Protein AF-U6CZT8-F1 (afdb_monomer_lite)

Sequence (80 aa):
LLKGIDRYNPENLATLERYVETQAKENAYDLEANLAVLKLYQFNPAFFQTTVTAQILLKALTNLPHTDFTLCKCMIDQAH

Structure (mmCIF, N/CA/C/O backbone):
data_AF-U6CZT8-F1
#
_entry.id   AF-U6CZT8-F1
#
loop_
_atom_site.group_PDB
_atom_site.id
_atom_site.type_symbol
_atom_site.label_atom_id
_atom_site.label_alt_id
_atom_site.label_comp_id
_atom_site.label_asym_id
_atom_site.label_entity_id
_atom_site.label_seq_id
_atom_site.pdbx_PDB_ins_code
_atom_site.Cartn_x
_atom_site.Cartn_y
_atom_site.Cartn_z
_atom_site.occupancy
_atom_site.B_iso_or_equiv
_atom_site.auth_seq_id
_atom_site.auth_comp_id
_atom_site.auth_asym_id
_atom_site.auth_atom_id
_atom_site.pdbx_PDB_model_num
ATOM 1 N N . LEU A 1 1 ? 16.210 3.287 14.662 1.00 45.59 1 LEU A N 1
ATOM 2 C CA . LEU A 1 1 ? 17.376 3.464 13.761 1.00 45.59 1 LEU A CA 1
ATOM 3 C C . LEU A 1 1 ? 17.489 2.270 12.804 1.00 45.59 1 LEU A C 1
ATOM 5 O O . LEU A 1 1 ? 18.464 1.535 12.849 1.00 45.59 1 LEU A O 1
ATOM 9 N N . LEU A 1 2 ? 16.502 2.068 11.926 1.00 48.12 2 LEU A N 1
ATOM 10 C CA . LEU A 1 2 ? 16.684 1.246 10.725 1.00 48.12 2 LEU A CA 1
ATOM 11 C C . LEU A 1 2 ? 17.073 2.227 9.622 1.00 48.12 2 LEU A C 1
ATOM 13 O O . LEU A 1 2 ? 16.238 2.975 9.116 1.00 48.12 2 LEU A O 1
ATOM 17 N N . LYS A 1 3 ? 18.387 2.328 9.390 1.00 45.66 3 LYS A N 1
ATOM 18 C CA . LYS A 1 3 ? 18.996 3.170 8.356 1.00 45.66 3 LYS A CA 1
ATOM 19 C C . LYS A 1 3 ? 18.294 2.873 7.029 1.00 45.66 3 LYS A C 1
ATOM 21 O O . LYS A 1 3 ? 18.160 1.712 6.663 1.00 45.66 3 LYS A O 1
ATOM 26 N N . GLY A 1 4 ? 17.855 3.914 6.322 1.00 51.03 4 GLY A N 1
ATOM 27 C CA . GLY A 1 4 ? 16.976 3.841 5.145 1.00 51.03 4 GLY A CA 1
ATOM 28 C C . GLY A 1 4 ? 17.477 3.052 3.924 1.00 51.03 4 GLY A C 1
ATOM 29 O O . GLY A 1 4 ? 16.833 3.128 2.886 1.00 51.03 4 GLY A O 1
ATOM 30 N N . ILE A 1 5 ? 18.579 2.305 4.038 1.00 52.09 5 ILE A N 1
ATOM 31 C CA . ILE A 1 5 ? 19.110 1.401 3.011 1.00 52.09 5 ILE A CA 1
ATOM 32 C C . ILE A 1 5 ? 18.348 0.062 3.025 1.00 52.09 5 ILE A C 1
ATOM 34 O O . ILE A 1 5 ? 18.018 -0.450 1.964 1.00 52.09 5 ILE A O 1
ATOM 38 N N . AS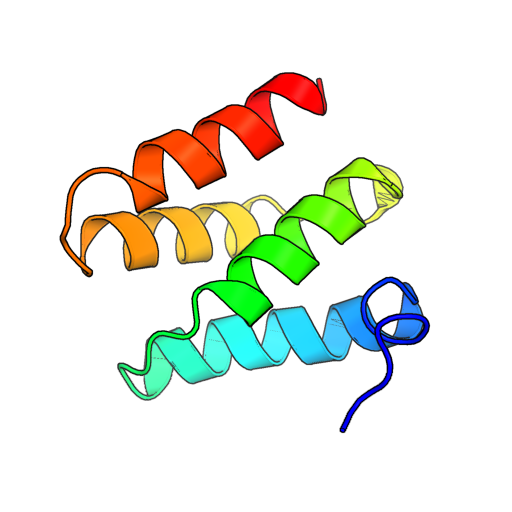P A 1 6 ? 17.951 -0.450 4.197 1.00 56.16 6 ASP A N 1
ATOM 39 C CA . ASP A 1 6 ? 17.191 -1.711 4.294 1.00 56.16 6 ASP A CA 1
ATOM 40 C C . ASP A 1 6 ? 15.688 -1.554 4.023 1.00 56.16 6 ASP A C 1
ATOM 42 O O . ASP A 1 6 ? 14.998 -2.526 3.726 1.00 56.16 6 ASP A O 1
ATOM 46 N N . ARG A 1 7 ? 15.147 -0.331 4.087 1.00 57.59 7 ARG A N 1
ATOM 47 C CA . ARG A 1 7 ? 13.710 -0.080 3.858 1.00 57.59 7 ARG A CA 1
ATOM 48 C C . ARG A 1 7 ? 13.264 -0.339 2.414 1.00 57.59 7 ARG A C 1
ATOM 50 O O . ARG A 1 7 ? 12.073 -0.503 2.191 1.00 57.59 7 ARG A O 1
ATOM 57 N N . TYR A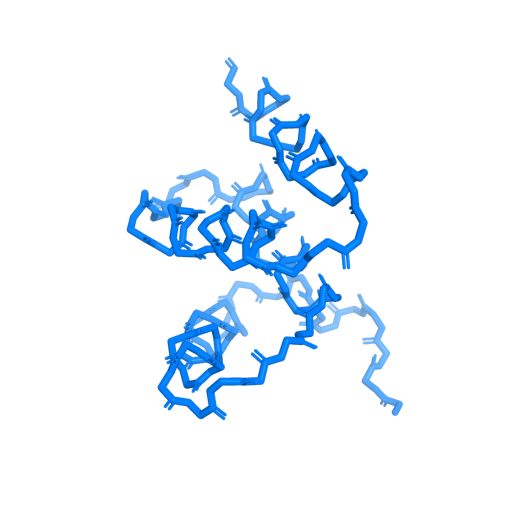 1 8 ? 14.199 -0.376 1.463 1.00 62.47 8 TYR A N 1
ATOM 58 C CA . TYR A 1 8 ? 13.927 -0.643 0.046 1.00 62.47 8 TYR A CA 1
ATOM 59 C C . TYR A 1 8 ? 14.496 -1.983 -0.429 1.00 62.47 8 TYR A C 1
ATOM 61 O O . TYR A 1 8 ? 14.604 -2.220 -1.630 1.00 62.47 8 TYR A O 1
ATOM 69 N N . ASN A 1 9 ? 14.854 -2.864 0.504 1.00 71.50 9 ASN A N 1
ATOM 70 C CA . ASN A 1 9 ? 15.311 -4.199 0.165 1.00 71.50 9 ASN A CA 1
ATOM 71 C C . ASN A 1 9 ? 14.080 -5.077 -0.149 1.00 71.50 9 ASN A C 1
ATOM 73 O O . ASN A 1 9 ? 13.190 -5.161 0.703 1.00 71.50 9 ASN A O 1
ATOM 77 N N . PRO A 1 10 ? 13.975 -5.721 -1.329 1.00 70.75 10 PRO A N 1
ATOM 78 C CA . PRO A 1 10 ? 12.824 -6.562 -1.669 1.00 70.75 10 PRO A CA 1
ATOM 79 C C . PRO A 1 10 ? 12.629 -7.729 -0.689 1.00 70.75 10 PRO A C 1
ATOM 81 O O . PRO A 1 10 ? 11.504 -8.170 -0.488 1.00 70.75 10 PRO A O 1
ATOM 84 N N . GLU A 1 11 ? 13.681 -8.171 0.005 1.00 78.56 11 GLU A N 1
ATOM 85 C CA . GLU A 1 11 ? 13.567 -9.157 1.092 1.00 78.56 11 GLU A CA 1
ATOM 86 C C . GLU A 1 11 ? 12.711 -8.655 2.270 1.00 78.56 11 GLU A C 1
ATOM 88 O O . GLU A 1 11 ? 12.006 -9.430 2.915 1.00 78.56 11 GLU A O 1
ATOM 93 N N . ASN A 1 12 ? 12.703 -7.342 2.522 1.00 80.50 12 ASN A N 1
ATOM 94 C CA . ASN A 1 12 ? 11.869 -6.730 3.555 1.00 80.50 12 ASN A CA 1
ATOM 95 C C . ASN A 1 12 ? 10.436 -6.466 3.086 1.00 80.50 12 ASN A C 1
ATOM 97 O O . ASN A 1 12 ? 9.577 -6.204 3.929 1.00 80.50 12 ASN A O 1
ATOM 101 N N . LEU A 1 13 ? 10.151 -6.570 1.783 1.00 84.12 13 LEU A N 1
ATOM 102 C CA . LEU A 1 13 ? 8.817 -6.336 1.235 1.00 84.12 13 LEU A CA 1
ATOM 103 C C . LEU A 1 13 ? 7.791 -7.279 1.865 1.00 84.12 13 LEU A C 1
ATOM 105 O O . LEU A 1 13 ? 6.805 -6.802 2.410 1.00 84.12 13 LEU A O 1
ATOM 109 N N . ALA A 1 14 ? 8.078 -8.582 1.920 1.00 85.19 14 ALA A N 1
ATOM 110 C CA . ALA A 1 14 ? 7.181 -9.565 2.533 1.00 85.19 14 ALA A CA 1
ATOM 111 C C . ALA A 1 14 ? 6.904 -9.271 4.022 1.00 85.19 14 ALA A C 1
ATOM 113 O O . ALA A 1 14 ? 5.794 -9.464 4.523 1.00 85.19 14 ALA A O 1
ATOM 114 N N . THR A 1 15 ? 7.909 -8.764 4.743 1.00 88.19 15 THR A N 1
ATOM 115 C CA . THR A 1 15 ? 7.759 -8.349 6.146 1.00 88.19 15 THR A CA 1
ATOM 116 C C . THR A 1 15 ? 6.871 -7.111 6.261 1.00 88.19 15 THR A C 1
ATOM 118 O O . THR A 1 15 ? 5.997 -7.065 7.125 1.00 88.19 15 THR A O 1
ATOM 121 N N . LEU A 1 16 ? 7.062 -6.125 5.381 1.00 86.81 16 LEU A N 1
ATOM 122 C CA . LEU A 1 16 ? 6.259 -4.905 5.339 1.00 86.81 16 LEU A CA 1
ATOM 123 C C . LEU A 1 16 ? 4.810 -5.184 4.913 1.00 86.81 16 LEU A C 1
ATOM 125 O O . LEU A 1 16 ? 3.892 -4.643 5.518 1.00 86.81 16 LEU A O 1
ATOM 129 N N . GLU A 1 17 ? 4.576 -6.070 3.946 1.00 87.69 17 GLU A N 1
ATOM 130 C CA . GLU A 1 17 ? 3.231 -6.509 3.546 1.00 87.69 17 GLU A CA 1
ATOM 131 C C . GLU A 1 17 ? 2.491 -7.159 4.719 1.00 87.69 17 GLU A C 1
ATOM 133 O O . GLU A 1 17 ? 1.347 -6.817 5.025 1.00 87.69 17 GLU A O 1
ATOM 138 N N . ARG A 1 18 ? 3.171 -8.053 5.446 1.00 88.62 18 ARG A N 1
ATOM 139 C CA . ARG A 1 18 ? 2.617 -8.674 6.653 1.00 88.62 18 ARG A CA 1
ATOM 140 C C . ARG A 1 18 ? 2.381 -7.653 7.768 1.00 88.62 18 ARG A C 1
ATOM 142 O O . ARG A 1 18 ? 1.429 -7.793 8.541 1.00 88.62 18 ARG A O 1
ATOM 149 N N . TYR A 1 19 ? 3.223 -6.625 7.852 1.00 88.00 19 TYR A N 1
ATOM 150 C CA . TYR A 1 19 ? 3.036 -5.516 8.781 1.00 88.00 19 TYR A CA 1
ATOM 151 C C . TYR A 1 19 ? 1.774 -4.715 8.440 1.00 88.00 19 TYR A C 1
ATOM 153 O O . TYR A 1 19 ? 0.948 -4.530 9.327 1.00 88.00 19 TYR A O 1
ATOM 161 N N . VAL A 1 20 ? 1.543 -4.367 7.168 1.00 86.88 20 VAL A N 1
ATOM 162 C CA . VAL A 1 20 ? 0.303 -3.711 6.699 1.00 86.88 20 VAL A CA 1
ATOM 163 C C . VAL A 1 20 ? -0.939 -4.528 7.059 1.00 86.88 20 VAL A C 1
ATOM 165 O O . VAL A 1 20 ? -1.933 -3.981 7.545 1.00 86.88 20 VAL A O 1
ATOM 168 N N . GLU A 1 21 ? -0.881 -5.848 6.890 1.00 87.50 21 GLU A N 1
ATOM 169 C CA . GLU A 1 21 ? -1.997 -6.725 7.245 1.00 87.50 21 GLU A CA 1
ATOM 170 C C . GLU A 1 21 ? -2.243 -6.765 8.766 1.00 87.50 21 GLU A C 1
ATOM 172 O O . GLU A 1 21 ? -3.384 -6.753 9.233 1.00 87.50 21 GLU A O 1
ATOM 177 N N . THR A 1 22 ? -1.169 -6.761 9.559 1.00 87.75 22 THR A N 1
ATOM 178 C CA . THR A 1 22 ? -1.243 -6.700 11.028 1.00 87.75 22 THR A CA 1
ATOM 179 C C . THR A 1 22 ? -1.805 -5.359 11.487 1.00 87.75 22 THR A C 1
ATOM 181 O O . THR A 1 22 ? -2.702 -5.324 12.320 1.00 87.75 22 THR A O 1
ATOM 184 N N . GLN A 1 23 ? -1.375 -4.259 10.871 1.00 84.38 23 GLN A N 1
ATOM 185 C CA . GLN A 1 23 ? -1.914 -2.925 11.112 1.00 84.38 23 GLN A CA 1
ATOM 186 C C . GLN A 1 23 ? -3.424 -2.857 10.846 1.00 84.38 23 GLN A C 1
ATOM 188 O O . GLN A 1 23 ? -4.142 -2.168 11.567 1.00 84.38 23 GLN A O 1
ATOM 193 N N . ALA A 1 24 ? -3.921 -3.559 9.821 1.00 81.44 24 ALA A N 1
ATOM 194 C CA . ALA A 1 24 ? -5.354 -3.645 9.544 1.00 81.44 24 ALA A CA 1
ATOM 195 C C . ALA A 1 24 ? -6.113 -4.410 10.643 1.00 81.44 24 ALA A C 1
ATOM 197 O O . ALA A 1 24 ? -7.210 -4.007 11.021 1.00 81.44 24 ALA A O 1
ATOM 198 N N . LYS A 1 25 ? -5.521 -5.486 11.179 1.00 85.88 25 LYS A N 1
ATOM 199 C CA . LYS A 1 25 ? -6.104 -6.306 12.256 1.00 85.88 25 LYS A CA 1
ATOM 200 C C . LYS A 1 25 ? -6.072 -5.608 13.617 1.00 85.88 25 LYS A C 1
ATOM 202 O O . LYS A 1 25 ? -7.038 -5.694 14.365 1.00 85.88 25 LYS A O 1
ATOM 207 N N . GLU A 1 26 ? -4.982 -4.914 13.927 1.00 86.75 26 GLU A N 1
ATOM 208 C CA . GLU A 1 26 ? -4.769 -4.240 15.215 1.00 86.75 26 GLU A CA 1
ATOM 209 C C . GLU A 1 26 ? -5.276 -2.792 15.240 1.00 86.75 26 GLU A C 1
ATOM 211 O O . GLU A 1 26 ? -5.123 -2.099 16.242 1.00 86.75 26 GLU A O 1
ATOM 216 N N . ASN A 1 27 ? -5.892 -2.325 14.149 1.00 79.38 27 ASN A N 1
ATOM 217 C CA . ASN A 1 27 ? -6.362 -0.946 13.999 1.00 79.38 27 ASN A CA 1
ATOM 218 C C . ASN A 1 27 ? -5.243 0.097 14.223 1.00 79.38 27 ASN A C 1
ATOM 220 O O . ASN A 1 27 ? -5.472 1.201 14.715 1.00 79.38 27 ASN A O 1
ATOM 224 N N . ALA A 1 28 ? -4.009 -0.271 13.866 1.00 80.94 28 ALA A N 1
ATOM 225 C CA . ALA A 1 28 ? -2.833 0.585 13.941 1.00 80.94 28 ALA A CA 1
ATOM 226 C C . ALA A 1 28 ? -2.594 1.269 12.589 1.00 80.94 28 ALA A C 1
ATOM 228 O O . ALA A 1 28 ? -2.835 0.687 11.530 1.00 80.94 28 ALA A O 1
ATOM 229 N N . TYR A 1 29 ? -2.081 2.498 12.583 1.00 81.94 29 TYR A N 1
ATOM 230 C CA . TYR A 1 29 ? -1.772 3.228 11.352 1.00 81.94 29 TYR A CA 1
ATOM 231 C C . TYR A 1 29 ? -0.355 3.790 11.386 1.00 81.94 29 TYR A C 1
ATOM 233 O O . TYR A 1 29 ? -0.025 4.627 12.216 1.00 81.94 29 TYR A O 1
ATOM 241 N N . ASP A 1 30 ? 0.461 3.320 10.448 1.00 85.31 30 ASP A N 1
ATOM 242 C CA . ASP A 1 30 ? 1.830 3.763 10.204 1.00 85.31 30 ASP A CA 1
ATOM 243 C C . ASP A 1 30 ? 1.936 4.093 8.715 1.00 85.31 30 ASP A C 1
ATOM 245 O O . ASP A 1 30 ? 1.928 3.205 7.856 1.00 85.31 30 ASP A O 1
ATOM 249 N N . LEU A 1 31 ? 1.960 5.391 8.423 1.00 82.25 31 LEU A N 1
ATOM 250 C CA . LEU A 1 31 ? 2.068 5.912 7.068 1.00 82.25 31 LEU A CA 1
ATOM 251 C C . LEU A 1 31 ? 3.452 5.638 6.465 1.00 82.25 31 LEU A C 1
ATOM 253 O O . LEU A 1 31 ? 3.544 5.389 5.266 1.00 82.25 31 LEU A O 1
ATOM 257 N N . GLU A 1 32 ? 4.527 5.648 7.257 1.00 83.06 32 GLU A N 1
ATOM 258 C CA . GLU A 1 32 ? 5.875 5.400 6.734 1.00 83.06 32 GLU A CA 1
ATOM 259 C C . GLU A 1 32 ? 6.002 3.976 6.188 1.00 83.06 32 GLU A C 1
ATOM 261 O O . GLU A 1 32 ? 6.576 3.786 5.114 1.00 83.06 32 GLU A O 1
ATOM 266 N N . ALA A 1 33 ? 5.442 2.987 6.892 1.00 85.50 33 ALA A N 1
ATOM 267 C CA . ALA A 1 33 ? 5.428 1.599 6.432 1.00 85.50 33 ALA A CA 1
ATOM 268 C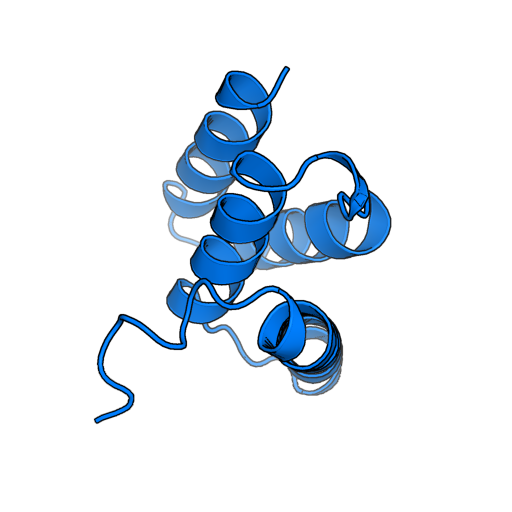 C . ALA A 1 33 ? 4.623 1.439 5.132 1.00 85.50 33 ALA A C 1
ATOM 270 O O . ALA A 1 33 ? 5.102 0.834 4.171 1.00 85.50 33 ALA A O 1
ATOM 271 N N . ASN A 1 34 ? 3.442 2.058 5.071 1.00 86.50 34 ASN A N 1
ATOM 272 C CA . ASN A 1 34 ? 2.591 2.078 3.882 1.00 86.50 34 ASN A CA 1
ATOM 273 C C . ASN A 1 34 ? 3.315 2.681 2.666 1.00 86.50 34 ASN A C 1
ATOM 275 O O . ASN A 1 34 ? 3.329 2.096 1.581 1.00 86.50 34 ASN A O 1
ATOM 279 N N . LEU A 1 35 ? 3.954 3.842 2.844 1.00 85.00 35 LEU A N 1
ATOM 280 C CA . LEU A 1 35 ? 4.708 4.506 1.782 1.00 85.00 35 LEU A CA 1
ATOM 281 C C . LEU A 1 35 ? 5.936 3.688 1.359 1.00 85.00 35 LEU A C 1
ATOM 283 O O . LEU A 1 35 ? 6.262 3.663 0.173 1.00 85.00 35 LEU A O 1
ATOM 287 N N . ALA A 1 36 ? 6.602 2.996 2.289 1.00 86.75 36 ALA A N 1
ATOM 288 C CA . ALA A 1 36 ? 7.729 2.122 1.970 1.00 86.75 36 ALA A CA 1
ATOM 289 C C . ALA A 1 36 ? 7.315 0.955 1.059 1.00 86.75 36 ALA A C 1
ATOM 291 O O . ALA A 1 36 ? 8.007 0.700 0.075 1.00 86.75 36 ALA A O 1
ATOM 292 N N . VAL A 1 37 ? 6.171 0.307 1.326 1.00 87.50 37 VAL A N 1
ATOM 293 C CA . VAL A 1 37 ? 5.621 -0.763 0.468 1.00 87.50 37 VAL A CA 1
ATOM 294 C C . VAL A 1 37 ? 5.316 -0.242 -0.934 1.00 87.50 37 VAL A C 1
ATOM 296 O O . VAL A 1 37 ? 5.799 -0.796 -1.918 1.00 87.50 37 VAL A O 1
ATOM 299 N N . LEU A 1 38 ? 4.573 0.863 -1.035 1.00 86.12 38 LEU A N 1
ATOM 300 C CA . LEU A 1 38 ? 4.223 1.456 -2.330 1.00 86.12 38 LEU A CA 1
ATOM 301 C C . LEU A 1 38 ? 5.471 1.850 -3.133 1.00 86.12 38 LEU A C 1
ATOM 303 O O . LEU A 1 38 ? 5.540 1.631 -4.340 1.00 86.12 38 LEU A O 1
ATOM 307 N N . LYS A 1 39 ? 6.490 2.388 -2.461 1.00 85.00 39 LYS A N 1
ATOM 308 C CA . LYS A 1 39 ? 7.752 2.774 -3.094 1.00 85.00 39 LYS A CA 1
ATOM 309 C C . LYS A 1 39 ? 8.595 1.564 -3.508 1.00 85.00 39 LYS A C 1
ATOM 311 O O . LYS A 1 39 ? 9.222 1.592 -4.561 1.00 85.00 39 LYS A O 1
ATOM 316 N N . LEU A 1 40 ? 8.580 0.481 -2.735 1.00 84.25 40 LEU A N 1
ATOM 317 C CA . LEU A 1 40 ? 9.180 -0.798 -3.122 1.00 84.25 40 LEU A CA 1
ATOM 318 C C . LEU A 1 40 ? 8.519 -1.392 -4.367 1.00 84.25 40 LEU A C 1
ATOM 320 O O . LEU A 1 40 ? 9.231 -1.875 -5.250 1.00 84.25 40 LEU A O 1
ATOM 324 N N . TYR A 1 41 ? 7.189 -1.315 -4.458 1.00 86.50 41 TYR A N 1
ATOM 325 C CA . TYR A 1 41 ? 6.457 -1.737 -5.648 1.00 86.50 41 TYR A CA 1
ATOM 326 C C . TYR A 1 41 ? 6.776 -0.875 -6.875 1.00 86.50 41 TYR A C 1
ATOM 328 O O . TYR A 1 41 ? 6.893 -1.426 -7.965 1.00 86.50 41 TYR A O 1
ATOM 336 N N . GLN A 1 42 ? 6.982 0.441 -6.717 1.00 82.69 42 GLN A N 1
ATOM 337 C CA . GLN A 1 42 ? 7.465 1.295 -7.816 1.00 82.69 42 GLN A CA 1
ATOM 338 C C . GLN A 1 42 ? 8.823 0.826 -8.349 1.00 82.69 42 GLN A C 1
ATOM 340 O O . GLN A 1 42 ? 9.021 0.753 -9.558 1.00 82.69 42 GLN A O 1
ATOM 345 N N . PHE A 1 43 ? 9.767 0.509 -7.456 1.00 81.00 43 PHE A N 1
ATOM 346 C CA . PHE A 1 43 ? 11.087 0.022 -7.865 1.00 81.00 43 PHE A CA 1
ATOM 347 C C . PHE A 1 43 ? 11.041 -1.390 -8.455 1.00 81.00 43 PHE A C 1
ATOM 349 O O . PHE A 1 43 ? 11.868 -1.723 -9.301 1.00 81.00 43 PHE A O 1
ATOM 356 N N . ASN A 1 44 ? 10.098 -2.223 -8.008 1.00 81.12 44 ASN A N 1
ATOM 357 C CA . ASN A 1 44 ? 9.997 -3.621 -8.406 1.00 81.12 44 ASN A CA 1
ATOM 358 C C . ASN A 1 44 ? 8.546 -3.984 -8.775 1.00 81.12 44 ASN A C 1
ATOM 360 O O . ASN A 1 44 ? 7.854 -4.642 -7.990 1.00 81.12 44 ASN A O 1
ATOM 364 N N . PRO A 1 45 ? 8.083 -3.624 -9.986 1.00 80.75 45 PRO A N 1
ATOM 365 C CA . PRO A 1 45 ? 6.701 -3.864 -10.409 1.00 80.75 45 PRO A CA 1
ATOM 366 C C . PRO A 1 45 ? 6.329 -5.354 -10.453 1.00 80.75 45 PRO A C 1
ATOM 368 O O . PRO A 1 45 ? 5.160 -5.699 -10.320 1.00 80.75 45 PRO A O 1
ATOM 371 N N . ALA A 1 46 ? 7.315 -6.253 -10.563 1.00 83.81 46 ALA A N 1
ATOM 372 C CA . ALA A 1 46 ? 7.107 -7.702 -10.506 1.00 83.81 46 ALA A CA 1
ATOM 373 C C . ALA A 1 46 ? 6.529 -8.199 -9.166 1.00 83.81 46 ALA A C 1
ATOM 375 O O . ALA A 1 46 ? 5.921 -9.264 -9.130 1.00 83.81 46 ALA A O 1
ATOM 376 N N . PHE A 1 47 ? 6.713 -7.441 -8.081 1.00 82.81 47 PHE A N 1
ATOM 377 C CA . PHE A 1 47 ? 6.175 -7.771 -6.759 1.00 82.81 47 PHE A CA 1
ATOM 378 C C . PHE A 1 47 ? 4.926 -6.955 -6.409 1.00 82.81 47 PHE A C 1
ATOM 380 O O . PHE A 1 47 ? 4.464 -7.024 -5.275 1.00 82.81 47 PHE A O 1
ATOM 387 N N . PHE A 1 48 ? 4.383 -6.164 -7.342 1.00 84.25 48 PHE A N 1
ATOM 388 C CA . PHE A 1 48 ? 3.209 -5.336 -7.080 1.00 84.25 48 PHE A CA 1
ATOM 389 C C . PHE A 1 48 ? 2.000 -6.199 -6.702 1.00 84.25 48 PHE A C 1
ATOM 391 O O . PHE A 1 48 ? 1.511 -6.990 -7.508 1.00 84.25 48 PHE A O 1
ATOM 398 N N . GLN A 1 49 ? 1.467 -5.987 -5.496 1.00 84.31 49 GLN A N 1
ATOM 399 C CA . GLN A 1 49 ? 0.248 -6.644 -5.034 1.00 84.31 49 GLN A CA 1
ATOM 400 C C . GLN A 1 49 ? -0.898 -5.644 -4.903 1.00 84.31 49 GLN A C 1
ATOM 402 O O . GLN A 1 49 ? -0.894 -4.731 -4.067 1.00 84.31 49 GLN A O 1
ATOM 407 N N . THR A 1 50 ? -1.951 -5.870 -5.689 1.00 85.19 50 THR A N 1
ATOM 408 C CA . THR A 1 50 ? -3.158 -5.035 -5.674 1.00 85.19 50 THR A CA 1
ATOM 409 C C . THR A 1 50 ? -3.873 -5.089 -4.324 1.00 85.19 50 THR A C 1
ATOM 411 O O . THR A 1 50 ? -4.344 -4.061 -3.847 1.00 85.19 50 THR A O 1
ATOM 414 N N . THR A 1 51 ? -3.924 -6.255 -3.671 1.00 87.25 51 THR A N 1
ATOM 415 C CA . THR A 1 51 ? -4.615 -6.426 -2.380 1.00 87.25 51 THR A CA 1
ATOM 416 C C . THR A 1 51 ? -3.983 -5.589 -1.271 1.00 87.25 51 THR A C 1
ATOM 418 O O . THR A 1 51 ? -4.696 -4.902 -0.540 1.00 87.25 51 THR A O 1
ATOM 421 N N . VAL A 1 52 ? -2.651 -5.601 -1.168 1.00 86.94 52 VAL A N 1
ATOM 422 C CA . VAL A 1 52 ? -1.915 -4.823 -0.158 1.00 86.94 52 VAL A CA 1
ATOM 423 C C . VAL A 1 52 ? -2.069 -3.330 -0.439 1.00 86.94 52 VAL A C 1
ATOM 425 O O . VAL A 1 52 ? -2.408 -2.556 0.453 1.00 86.94 52 VAL A O 1
ATOM 428 N N . THR A 1 53 ? -1.924 -2.930 -1.703 1.00 87.25 53 THR A N 1
ATOM 429 C CA . THR A 1 53 ? -2.144 -1.550 -2.153 1.00 87.25 53 THR A CA 1
ATOM 430 C C . THR A 1 53 ? -3.551 -1.049 -1.804 1.00 87.25 53 THR A C 1
ATOM 432 O O . THR A 1 53 ? -3.709 0.044 -1.261 1.00 87.25 53 THR A O 1
ATOM 435 N N . ALA A 1 54 ? -4.582 -1.860 -2.051 1.00 86.56 54 ALA A N 1
ATOM 436 C CA . ALA A 1 54 ? -5.959 -1.526 -1.709 1.00 86.56 54 ALA A CA 1
ATOM 437 C C . ALA A 1 54 ? -6.158 -1.382 -0.192 1.00 86.56 54 ALA A C 1
ATOM 439 O O . ALA A 1 54 ? -6.820 -0.439 0.237 1.00 86.56 54 ALA A O 1
ATOM 440 N N . GLN A 1 55 ? -5.555 -2.255 0.625 1.00 86.50 55 GLN A N 1
ATOM 441 C CA . GLN A 1 55 ? -5.591 -2.139 2.089 1.00 86.50 55 GLN A CA 1
ATOM 442 C C . GLN A 1 55 ? -4.929 -0.850 2.581 1.00 86.50 55 GLN A C 1
ATOM 444 O O . GLN A 1 55 ? -5.494 -0.166 3.432 1.00 86.50 55 GLN A O 1
ATOM 449 N N . ILE A 1 56 ? -3.770 -0.485 2.026 1.00 86.81 56 ILE A N 1
ATOM 450 C CA . ILE A 1 56 ? -3.082 0.773 2.349 1.00 86.81 56 ILE A CA 1
ATOM 451 C C . ILE A 1 56 ? -3.990 1.970 2.050 1.00 86.81 56 ILE A C 1
ATOM 453 O O . ILE A 1 56 ? -4.172 2.834 2.907 1.00 86.81 56 ILE A O 1
ATOM 457 N N . LEU A 1 57 ? -4.605 1.997 0.863 1.00 82.81 57 LEU A N 1
ATOM 458 C CA . LEU A 1 57 ? -5.524 3.061 0.454 1.00 82.81 57 LEU A CA 1
ATOM 459 C C . LEU A 1 57 ? -6.768 3.132 1.344 1.00 82.81 57 LEU A C 1
ATOM 461 O O . LEU A 1 57 ? -7.156 4.220 1.760 1.00 82.81 57 LEU A O 1
ATOM 465 N N . LEU A 1 58 ? -7.371 1.986 1.671 1.00 83.38 58 LEU A N 1
ATOM 466 C CA . LEU A 1 58 ? -8.499 1.901 2.602 1.00 83.38 58 LEU A CA 1
ATOM 467 C C . LEU A 1 58 ? -8.121 2.455 3.974 1.00 83.38 58 LEU A C 1
ATOM 469 O O . LEU A 1 58 ? -8.860 3.260 4.530 1.00 83.38 58 LEU A O 1
ATOM 473 N N . LYS A 1 59 ? -6.946 2.090 4.491 1.00 80.62 59 LYS A N 1
ATOM 474 C CA . LYS A 1 59 ? -6.460 2.599 5.775 1.00 80.62 59 LYS A CA 1
ATOM 475 C C . LYS A 1 59 ? -6.194 4.101 5.732 1.00 80.62 59 LYS A C 1
ATOM 477 O O . LYS A 1 59 ? -6.528 4.788 6.690 1.00 80.62 59 LYS A O 1
ATOM 482 N N . ALA A 1 60 ? -5.640 4.617 4.637 1.00 79.12 60 ALA A N 1
ATOM 483 C CA . ALA A 1 60 ? -5.440 6.053 4.436 1.00 79.12 60 ALA A CA 1
ATOM 484 C C . ALA A 1 60 ? -6.769 6.820 4.287 1.00 79.12 60 ALA A C 1
ATOM 486 O O . ALA A 1 60 ? -6.847 7.987 4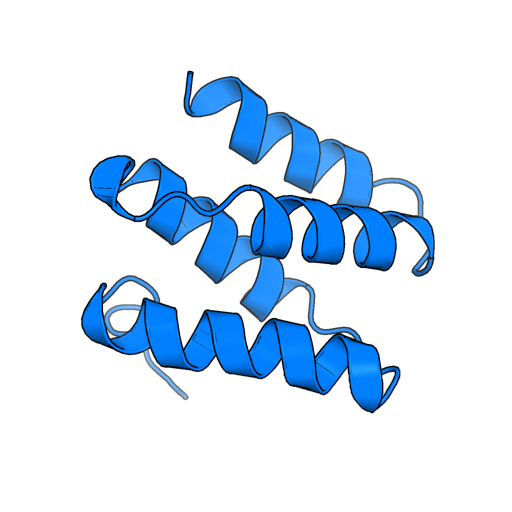.653 1.00 79.12 60 ALA A O 1
ATOM 487 N N . LEU A 1 61 ? -7.831 6.175 3.786 1.00 76.44 61 LEU A N 1
ATOM 488 C CA . LEU A 1 61 ? -9.186 6.743 3.773 1.00 76.44 61 LEU A CA 1
ATOM 489 C C . LEU A 1 61 ? -9.810 6.778 5.169 1.00 76.44 61 LEU A C 1
ATOM 491 O O . LEU A 1 61 ? -10.492 7.742 5.507 1.00 76.44 61 LEU A O 1
ATOM 495 N N . THR A 1 62 ? -9.598 5.734 5.976 1.00 76.81 62 THR A N 1
ATOM 496 C CA . THR A 1 62 ? -10.145 5.667 7.339 1.00 76.81 62 THR A CA 1
ATOM 497 C C . THR A 1 62 ? -9.385 6.556 8.324 1.00 76.81 62 THR A C 1
ATOM 499 O O . THR A 1 62 ? -9.976 7.019 9.295 1.00 76.81 62 THR A O 1
ATOM 502 N N . ASN A 1 63 ? -8.100 6.826 8.068 1.00 67.31 63 ASN A N 1
ATOM 503 C CA . ASN A 1 63 ? -7.258 7.710 8.872 1.00 67.31 63 ASN A CA 1
ATOM 504 C C . ASN A 1 63 ? -7.151 9.093 8.201 1.00 67.31 63 ASN A C 1
ATOM 506 O O . ASN A 1 63 ? -6.228 9.373 7.445 1.00 67.31 63 ASN A O 1
ATOM 510 N N . LEU A 1 64 ? -8.126 9.967 8.470 1.00 56.88 64 LEU A N 1
ATOM 511 C CA . LEU A 1 64 ? -8.043 11.401 8.148 1.00 56.88 64 LEU A CA 1
ATOM 512 C C . LEU A 1 64 ? -6.808 12.016 8.851 1.00 56.88 64 LEU A C 1
ATOM 514 O O . LEU A 1 64 ? -6.539 11.638 9.993 1.00 56.88 64 LEU A O 1
ATOM 518 N N . PRO A 1 65 ? -6.068 12.971 8.247 1.00 53.41 65 PRO A N 1
ATOM 519 C CA . PRO A 1 65 ? -6.537 13.994 7.308 1.00 53.41 65 PRO A CA 1
ATOM 520 C C . PRO A 1 65 ? -6.333 13.670 5.814 1.00 53.41 65 PRO A C 1
ATOM 522 O O . PRO A 1 65 ? -5.411 12.969 5.418 1.00 53.41 65 PRO A O 1
ATOM 525 N N . HIS A 1 66 ? -7.200 14.264 4.984 1.00 59.66 66 HIS A N 1
ATOM 526 C CA . HIS A 1 66 ? -7.412 14.100 3.530 1.00 59.66 66 HIS A CA 1
ATOM 527 C C . HIS A 1 66 ? -6.184 13.994 2.583 1.00 59.66 66 HIS A C 1
ATOM 529 O O . HIS A 1 66 ? -6.353 13.685 1.401 1.00 59.66 66 HIS A O 1
ATOM 535 N N . THR A 1 67 ? -4.962 14.256 3.040 1.00 63.22 67 THR A N 1
ATOM 536 C CA . THR A 1 67 ? -3.743 14.295 2.212 1.00 63.22 67 THR A CA 1
ATOM 537 C C . THR A 1 67 ? -3.116 12.925 1.943 1.00 63.22 67 THR A C 1
ATOM 539 O O . THR A 1 67 ? -2.537 12.735 0.872 1.00 63.22 67 THR A O 1
ATOM 542 N N . ASP A 1 68 ? -3.266 11.955 2.848 1.00 69.94 68 ASP A N 1
ATOM 543 C CA . ASP A 1 68 ? -2.567 10.661 2.752 1.00 69.94 68 ASP A CA 1
ATOM 544 C C . ASP A 1 68 ? -3.075 9.803 1.588 1.00 69.94 68 ASP A C 1
ATOM 546 O O . ASP A 1 68 ? -2.289 9.186 0.865 1.00 69.94 68 ASP A O 1
ATOM 550 N N . PHE A 1 69 ? -4.389 9.816 1.345 1.00 71.12 69 PHE A N 1
ATOM 551 C CA . PHE A 1 69 ? -4.988 9.115 0.209 1.00 71.12 69 PHE A CA 1
ATOM 552 C C . PHE A 1 69 ? -4.478 9.659 -1.132 1.00 71.12 69 PHE A C 1
ATOM 554 O O . PHE A 1 69 ? -4.138 8.891 -2.031 1.00 71.12 69 PHE A O 1
ATOM 561 N N . THR A 1 70 ? -4.377 10.986 -1.256 1.00 76.56 70 THR A N 1
ATOM 562 C CA . THR A 1 70 ? -3.875 11.638 -2.475 1.00 76.56 70 THR A CA 1
ATOM 563 C C . THR A 1 70 ? -2.401 11.303 -2.708 1.00 76.56 70 THR A C 1
ATOM 565 O O . THR A 1 70 ? -2.015 11.013 -3.840 1.00 76.56 70 THR A O 1
ATOM 568 N N . LEU A 1 71 ? -1.590 11.271 -1.644 1.00 75.75 71 LEU A N 1
ATOM 569 C CA . LEU A 1 71 ? -0.189 10.842 -1.695 1.00 75.75 71 LEU A CA 1
ATOM 570 C C . LEU A 1 71 ? -0.049 9.387 -2.154 1.00 75.75 71 LEU A C 1
ATOM 572 O O . LEU A 1 71 ? 0.704 9.113 -3.088 1.00 75.75 71 LEU A O 1
ATOM 576 N N . CYS A 1 72 ? -0.804 8.466 -1.550 1.00 72.19 72 CYS A N 1
ATOM 577 C CA . CYS A 1 72 ? -0.778 7.054 -1.932 1.00 72.19 72 CYS A CA 1
ATOM 578 C C . CYS A 1 72 ? -1.224 6.859 -3.388 1.00 72.19 72 CYS A C 1
ATOM 580 O O . CYS A 1 72 ? -0.563 6.143 -4.137 1.00 72.19 72 CYS A O 1
ATOM 582 N N . LYS A 1 73 ? -2.293 7.545 -3.819 1.00 72.25 73 LYS A N 1
ATOM 583 C CA . LYS A 1 73 ? -2.754 7.521 -5.214 1.00 72.25 73 LYS A CA 1
ATOM 584 C C . LYS A 1 73 ? -1.682 8.044 -6.173 1.00 72.25 73 LYS A C 1
ATOM 586 O O . LYS A 1 73 ? -1.434 7.399 -7.181 1.00 72.25 73 LYS A O 1
ATOM 591 N N . CYS A 1 74 ? -1.040 9.171 -5.860 1.00 76.06 74 CYS A N 1
ATOM 592 C CA . CYS A 1 74 ? 0.027 9.749 -6.685 1.00 76.06 74 CYS A CA 1
ATOM 593 C C . CYS A 1 74 ? 1.204 8.775 -6.853 1.00 76.06 74 CYS A C 1
ATOM 595 O O . CYS A 1 74 ? 1.715 8.599 -7.954 1.00 76.06 74 CYS A O 1
ATOM 597 N N . MET A 1 75 ? 1.585 8.074 -5.781 1.00 72.44 75 MET A N 1
ATOM 598 C CA . MET A 1 75 ? 2.651 7.074 -5.852 1.00 72.44 75 MET A CA 1
ATOM 599 C C . MET A 1 75 ? 2.278 5.849 -6.701 1.00 72.44 75 MET A C 1
ATOM 601 O O . MET A 1 75 ? 3.158 5.256 -7.314 1.00 72.44 75 MET A O 1
ATOM 605 N N . ILE A 1 76 ? 1.006 5.461 -6.770 1.00 71.06 76 ILE A N 1
ATOM 606 C CA . ILE A 1 76 ? 0.575 4.353 -7.639 1.00 71.06 76 ILE A CA 1
ATOM 607 C C . ILE A 1 76 ? 0.496 4.809 -9.104 1.00 71.06 76 ILE A C 1
ATOM 609 O O . ILE A 1 76 ? 0.926 4.080 -9.990 1.00 71.06 76 ILE A O 1
ATOM 613 N N . ASP A 1 77 ? -0.015 6.018 -9.352 1.00 66.88 77 ASP A N 1
ATOM 614 C CA . ASP A 1 77 ? -0.215 6.588 -10.696 1.00 66.88 77 ASP A CA 1
ATOM 615 C C . ASP A 1 77 ? 1.109 6.844 -11.435 1.00 66.88 77 ASP A C 1
ATOM 617 O O . ASP A 1 77 ? 1.165 6.745 -12.649 1.00 66.88 77 ASP A O 1
ATOM 621 N N . GLN A 1 78 ? 2.198 7.121 -10.709 1.00 56.84 78 GLN A N 1
ATOM 622 C CA . GLN A 1 78 ? 3.540 7.249 -11.296 1.00 56.84 78 GLN A CA 1
ATOM 623 C C . GLN A 1 78 ? 4.218 5.904 -11.619 1.00 56.84 78 GLN A C 1
ATOM 625 O O . GL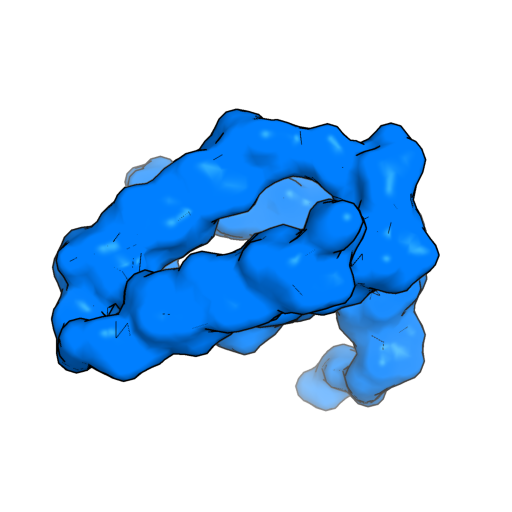N A 1 78 ? 5.296 5.901 -12.212 1.00 56.84 78 GLN A O 1
ATOM 630 N N . ALA A 1 79 ? 3.640 4.776 -11.197 1.00 50.81 79 ALA A N 1
ATOM 631 C CA . ALA A 1 79 ? 4.208 3.438 -11.381 1.00 50.81 79 ALA A CA 1
ATOM 632 C C . ALA A 1 79 ? 3.695 2.714 -12.645 1.00 50.81 79 ALA A C 1
ATOM 634 O O . ALA A 1 79 ? 4.118 1.585 -12.903 1.00 50.81 79 ALA A O 1
ATOM 635 N N . HIS A 1 80 ? 2.765 3.320 -13.389 1.00 45.03 80 HIS A N 1
ATOM 636 C CA . HIS A 1 80 ? 2.141 2.801 -14.612 1.00 45.03 80 HIS A CA 1
ATOM 637 C C . HIS A 1 80 ? 2.239 3.832 -15.738 1.00 45.03 80 HIS A C 1
ATOM 639 O O . HIS A 1 80 ? 2.310 3.397 -16.908 1.00 45.03 80 HIS A O 1
#

Radius of gyration: 11.88 Å; chains: 1; bounding box: 29×24×30 Å

InterPro domains:
  IPR009374 Eukaryotic translation initiation factor 3 subunit K [PTHR13022] (1-80)
  IPR016020 Translation initiation factor 3, subunit 12, N-terminal, eukaryotic [G3DSA:1.25.40.250] (1-80)
  IPR016024 Armadillo-type fold [SSF48371] (1-79)

Foldseek 3Di:
DPPCPCLLDVVCLVVLLVVLVVCLVVVHDDLVSLVSNLVSCLVPVVPDDPVSLVSSLVSDVVDDDPVSNVVSVVSNVVSD

Organism: Neovison vison (NCBI:txid452646)

Secondary structure (DSSP, 8-state):
---TTGGG-HHHHHHHHHHHHHHHHTT---HHHHHHHHHHHHH-GGG--HHHHHH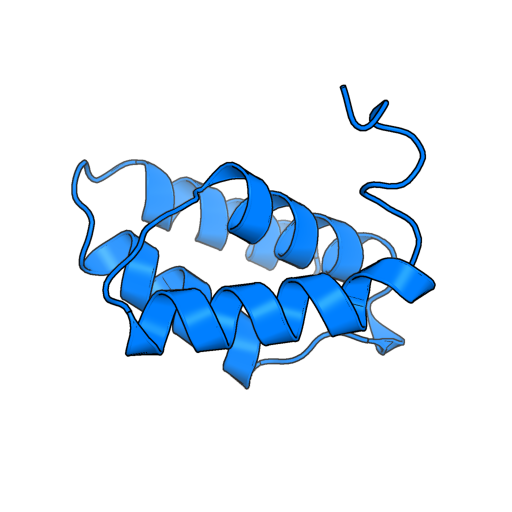HHHHHHHS-STHHHHHHHHHHHTT-

pLDDT: mean 76.49, std 12.41, range [45.03, 88.62]